Protein AF-A0A832G2T4-F1 (afdb_monomer_lite)

Structure (mmCIF, N/CA/C/O backbone):
data_AF-A0A832G2T4-F1
#
_entry.id   AF-A0A832G2T4-F1
#
loop_
_atom_site.group_PDB
_atom_site.id
_atom_site.type_symbol
_atom_site.label_atom_id
_atom_site.label_alt_id
_atom_site.label_comp_id
_atom_site.label_asym_id
_atom_site.label_entity_id
_atom_site.label_seq_id
_atom_site.pdbx_PDB_ins_code
_atom_site.Cartn_x
_atom_site.Cartn_y
_atom_site.Cartn_z
_atom_site.occupancy
_atom_site.B_iso_or_equiv
_atom_site.auth_seq_id
_atom_site.auth_comp_id
_atom_site.auth_asym_id
_atom_site.auth_atom_id
_atom_site.pdbx_PDB_model_num
ATOM 1 N N . MET A 1 1 ? 1.293 12.754 3.968 1.00 74.81 1 MET A N 1
ATOM 2 C CA . MET A 1 1 ? 1.677 12.499 2.556 1.00 74.81 1 MET A CA 1
ATOM 3 C C . MET A 1 1 ? 0.514 12.921 1.677 1.00 74.81 1 MET A C 1
ATOM 5 O O . MET A 1 1 ? -0.604 12.893 2.162 1.00 74.81 1 MET A O 1
ATOM 9 N N . GLU A 1 2 ? 0.752 13.349 0.438 1.00 91.81 2 GLU A N 1
ATOM 10 C CA . GLU A 1 2 ? -0.335 13.726 -0.481 1.00 91.81 2 GLU A CA 1
ATOM 11 C C . GLU A 1 2 ? -0.733 12.520 -1.345 1.00 91.81 2 GLU A C 1
ATOM 13 O O . GLU A 1 2 ? 0.126 11.939 -2.015 1.00 91.81 2 GLU A O 1
ATOM 18 N N . PHE A 1 3 ? -2.012 12.141 -1.348 1.00 94.69 3 PHE A N 1
ATOM 19 C CA . PHE A 1 3 ? -2.532 11.098 -2.233 1.00 94.69 3 PHE A CA 1
ATOM 20 C C . PHE A 1 3 ? -3.060 11.700 -3.537 1.00 94.69 3 PHE A C 1
ATOM 22 O O . PHE A 1 3 ? -3.833 12.657 -3.533 1.00 94.69 3 PHE A O 1
ATOM 29 N N . ASP A 1 4 ? -2.640 11.127 -4.664 1.00 93.62 4 ASP A N 1
ATOM 30 C CA . ASP A 1 4 ? -3.165 11.465 -5.986 1.00 93.62 4 ASP A CA 1
ATOM 31 C C . ASP A 1 4 ? -4.278 10.486 -6.383 1.00 93.62 4 ASP A C 1
ATOM 33 O O . ASP A 1 4 ? -4.015 9.361 -6.824 1.00 93.62 4 ASP A O 1
ATOM 37 N N . TRP A 1 5 ? -5.523 10.944 -6.243 1.00 93.19 5 TRP A N 1
ATOM 38 C CA . TRP A 1 5 ? -6.733 10.208 -6.619 1.00 93.19 5 TRP A CA 1
ATOM 39 C C . TRP A 1 5 ? -7.266 10.559 -8.015 1.00 93.19 5 TRP A C 1
ATOM 41 O O . TRP A 1 5 ? -8.345 10.106 -8.400 1.00 93.19 5 TRP A O 1
ATOM 51 N N . GLN A 1 6 ? -6.540 11.354 -8.808 1.00 91.62 6 GLN A N 1
ATOM 52 C CA . GLN A 1 6 ? -6.998 11.706 -10.151 1.00 91.62 6 GLN A CA 1
ATOM 53 C C . GLN A 1 6 ? -6.911 10.503 -11.092 1.00 91.62 6 GLN A C 1
ATOM 55 O O . GLN A 1 6 ? -5.843 9.907 -11.270 1.00 91.62 6 GLN A O 1
ATOM 60 N N . ASN A 1 7 ? -8.018 10.198 -11.774 1.00 88.69 7 ASN A N 1
ATOM 61 C CA . ASN A 1 7 ? -8.130 9.069 -12.701 1.00 88.69 7 ASN A CA 1
ATOM 62 C C . ASN A 1 7 ? -7.695 7.753 -12.030 1.00 88.69 7 ASN A C 1
ATOM 64 O O . ASN A 1 7 ? -6.643 7.191 -12.368 1.00 88.69 7 ASN A O 1
ATOM 68 N N . LEU A 1 8 ? -8.476 7.308 -11.037 1.00 90.81 8 LEU A N 1
ATOM 69 C CA . LEU A 1 8 ? -8.216 6.066 -10.305 1.00 90.81 8 LEU A CA 1
ATOM 70 C C . LEU A 1 8 ? -8.034 4.903 -11.300 1.00 90.81 8 LEU A C 1
ATOM 72 O O . LEU A 1 8 ? -8.927 4.651 -12.108 1.00 90.81 8 LEU A O 1
ATOM 76 N N . PRO A 1 9 ? -6.901 4.180 -11.264 1.00 89.56 9 PRO A N 1
ATOM 77 C CA . PRO A 1 9 ? -6.637 3.104 -12.218 1.00 89.56 9 PRO A CA 1
ATOM 78 C C . PRO A 1 9 ? -7.291 1.769 -11.823 1.00 89.56 9 PRO A C 1
ATOM 80 O O . PRO A 1 9 ? -7.055 0.760 -12.485 1.00 89.56 9 PRO A O 1
ATOM 83 N N . PHE A 1 10 ? -8.062 1.739 -10.733 1.00 93.69 10 PHE A N 1
ATOM 84 C CA . PHE A 1 10 ? -8.688 0.543 -10.177 1.00 93.69 10 PHE A CA 1
ATOM 85 C C . PHE A 1 10 ? -10.045 0.878 -9.549 1.00 93.69 10 PHE A C 1
ATOM 87 O O . PHE A 1 10 ? -10.314 2.030 -9.222 1.00 93.69 10 PHE A O 1
ATOM 94 N N . ASP A 1 11 ? -10.872 -0.145 -9.353 1.00 92.94 11 ASP A N 1
ATOM 95 C CA . ASP A 1 11 ? -12.085 -0.068 -8.536 1.00 92.94 11 ASP A CA 1
ATOM 96 C C . ASP A 1 11 ? -11.754 -0.513 -7.096 1.00 92.94 11 ASP A C 1
ATOM 98 O O . ASP A 1 11 ? -11.254 -1.639 -6.933 1.00 92.94 11 ASP A O 1
ATOM 102 N N . PRO A 1 12 ? -11.949 0.337 -6.067 1.00 90.38 12 PRO A N 1
ATOM 103 C CA . PRO A 1 12 ? -11.705 -0.013 -4.667 1.00 90.38 12 PRO A CA 1
ATOM 104 C C . PRO A 1 12 ? -12.772 -0.953 -4.073 1.00 90.38 12 PRO A C 1
ATOM 106 O O . PRO A 1 12 ? -12.563 -1.492 -2.987 1.00 90.38 12 PRO A O 1
ATOM 109 N N . GLY A 1 13 ? -13.883 -1.204 -4.775 1.00 91.69 13 GLY A N 1
ATOM 110 C CA . GLY A 1 13 ? -14.957 -2.065 -4.290 1.00 91.69 13 GLY A CA 1
ATOM 111 C C . GLY A 1 13 ? -15.598 -1.497 -3.015 1.00 91.69 13 GLY A C 1
ATOM 112 O O . GLY A 1 13 ? -16.106 -0.378 -3.055 1.00 91.69 13 GLY A O 1
ATOM 113 N N . PRO A 1 14 ? -15.610 -2.236 -1.887 1.00 93.44 14 PRO A N 1
ATOM 114 C CA . PRO A 1 14 ? -16.219 -1.763 -0.644 1.00 93.44 14 PRO A CA 1
ATOM 115 C C . PRO A 1 14 ? -15.353 -0.751 0.121 1.00 93.44 14 PRO A C 1
ATOM 117 O O . PRO A 1 14 ? -15.860 -0.104 1.032 1.00 93.44 14 PRO A O 1
ATOM 120 N N . LEU A 1 15 ? -14.062 -0.637 -0.212 1.00 95.94 15 LEU A N 1
ATOM 121 C CA . LEU A 1 15 ? -13.132 0.229 0.506 1.00 95.94 15 LEU A CA 1
ATOM 122 C C . LEU A 1 15 ? -13.358 1.691 0.132 1.00 95.94 15 LEU A C 1
ATOM 124 O O . LEU A 1 15 ? -13.472 2.048 -1.043 1.00 95.94 15 LEU A O 1
ATOM 128 N N . THR A 1 16 ? -13.340 2.566 1.130 1.00 96.00 16 THR A N 1
ATOM 129 C CA . THR A 1 16 ? -13.305 4.008 0.884 1.00 96.00 16 THR A CA 1
ATOM 130 C C . THR A 1 16 ? -11.875 4.482 0.617 1.00 96.00 16 THR A C 1
ATOM 132 O O . THR A 1 16 ? -10.907 3.914 1.124 1.00 96.00 16 THR A O 1
ATOM 135 N N . LEU A 1 17 ? -11.716 5.572 -0.146 1.00 95.81 17 LEU A N 1
ATOM 136 C CA . LEU A 1 17 ? -10.392 6.181 -0.352 1.00 95.81 17 LEU A CA 1
ATOM 137 C C . LEU A 1 17 ? -9.743 6.570 0.981 1.00 95.81 17 LEU A C 1
ATOM 139 O O . LEU A 1 17 ? -8.545 6.384 1.152 1.00 95.81 17 LEU A O 1
ATOM 143 N N . LYS A 1 18 ? -10.551 7.025 1.943 1.00 95.88 18 LYS A N 1
ATOM 144 C CA . LYS A 1 18 ? -10.099 7.386 3.285 1.00 95.88 18 LYS A CA 1
ATOM 145 C C . LYS A 1 18 ? -9.527 6.191 4.052 1.00 95.88 18 LYS A C 1
ATOM 147 O O . LYS A 1 18 ? -8.458 6.315 4.627 1.00 95.88 18 LYS A O 1
ATOM 152 N N . GLU A 1 19 ? -10.190 5.034 4.035 1.00 97.19 19 GLU A N 1
ATOM 153 C CA . GLU A 1 19 ? -9.656 3.824 4.683 1.00 97.19 19 GLU A CA 1
ATOM 154 C C . GLU A 1 19 ? -8.328 3.390 4.059 1.00 97.19 19 GLU A C 1
ATOM 156 O O . GLU A 1 19 ? -7.409 2.978 4.769 1.00 97.19 19 GLU A O 1
ATOM 161 N N . ILE A 1 20 ? -8.193 3.542 2.737 1.00 97.00 20 ILE A N 1
ATOM 162 C CA . ILE A 1 20 ? -6.917 3.301 2.067 1.00 97.00 20 ILE A CA 1
ATOM 163 C C . ILE A 1 20 ? -5.863 4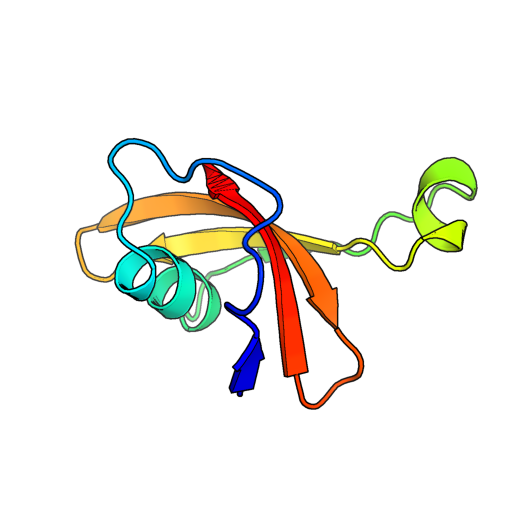.273 2.602 1.00 97.00 20 ILE A C 1
ATOM 165 O O . ILE A 1 20 ? -4.800 3.799 2.980 1.00 97.00 20 ILE A O 1
ATOM 169 N N . GLU A 1 21 ? -6.130 5.582 2.691 1.00 96.81 21 GLU A N 1
ATOM 170 C CA . GLU A 1 21 ? -5.186 6.563 3.265 1.00 96.81 21 GLU A CA 1
ATOM 171 C C . GLU A 1 21 ? -4.780 6.207 4.699 1.00 96.81 21 GLU A C 1
ATOM 173 O O . GLU A 1 21 ? -3.588 6.162 5.003 1.00 96.81 21 GLU A O 1
ATOM 178 N N . GLU A 1 22 ? -5.754 5.874 5.548 1.00 96.75 22 GLU A N 1
ATOM 179 C CA . GLU A 1 22 ? -5.531 5.477 6.941 1.00 96.75 22 GLU A CA 1
ATOM 180 C C . GLU A 1 22 ? -4.585 4.269 7.041 1.00 96.75 22 GLU A C 1
ATOM 182 O O . GLU A 1 22 ? -3.685 4.260 7.878 1.00 96.75 22 GLU A O 1
ATOM 187 N N . SER A 1 23 ? -4.689 3.297 6.124 1.00 97.25 23 SER A N 1
ATOM 188 C CA . SER A 1 23 ? -3.782 2.138 6.095 1.00 97.25 23 SER A CA 1
ATOM 189 C C . SER A 1 23 ? -2.308 2.482 5.834 1.00 97.25 23 SER A C 1
ATOM 191 O O . SER A 1 23 ? -1.429 1.663 6.103 1.00 97.25 23 SER A O 1
ATOM 193 N N . PHE A 1 24 ? -1.995 3.668 5.296 1.00 96.44 24 PHE A N 1
ATOM 194 C CA . PHE A 1 24 ? -0.609 4.136 5.140 1.00 96.44 24 PHE A CA 1
ATOM 195 C C . PHE A 1 24 ? -0.085 4.855 6.383 1.00 96.44 24 PHE A C 1
ATOM 197 O O . PHE A 1 24 ? 1.134 5.021 6.514 1.00 96.44 24 PHE A O 1
ATOM 204 N N . GLU A 1 25 ? -0.985 5.294 7.259 1.00 95.31 25 GLU A N 1
ATOM 205 C CA . GLU A 1 25 ? -0.684 5.958 8.527 1.00 95.31 25 GLU A CA 1
ATOM 206 C C . GLU A 1 25 ? -0.622 4.972 9.701 1.00 95.31 25 GLU A C 1
ATOM 208 O O . GLU A 1 25 ? -0.183 5.348 10.787 1.00 95.31 25 GLU A O 1
ATOM 213 N N . ASP A 1 26 ? -0.989 3.707 9.473 1.00 96.81 26 ASP A N 1
ATOM 214 C CA . ASP A 1 26 ? -0.837 2.628 10.444 1.00 96.81 26 ASP A CA 1
ATOM 215 C C . ASP A 1 26 ? 0.632 2.509 10.914 1.00 96.81 26 ASP A C 1
ATOM 217 O O . ASP A 1 26 ? 1.532 2.250 10.102 1.00 96.81 26 ASP A O 1
ATOM 221 N N . PRO A 1 27 ? 0.905 2.684 12.225 1.00 95.31 27 PRO A N 1
ATOM 222 C CA . PRO A 1 27 ? 2.257 2.627 12.776 1.00 95.31 27 PRO A CA 1
ATOM 223 C C . PRO A 1 27 ? 2.895 1.236 12.678 1.00 95.31 27 PRO A C 1
ATOM 225 O O . PRO A 1 27 ? 4.116 1.120 12.795 1.00 95.31 27 PRO A O 1
ATOM 228 N N . PHE A 1 28 ? 2.091 0.192 12.466 1.00 95.81 28 PHE A N 1
ATOM 229 C CA . PHE A 1 28 ? 2.539 -1.190 12.322 1.00 95.81 28 PHE A CA 1
ATOM 230 C C . PHE A 1 28 ? 2.506 -1.677 10.869 1.00 95.81 28 PHE A C 1
ATOM 232 O O . PHE A 1 28 ? 2.762 -2.858 10.615 1.00 95.81 28 PHE A O 1
ATOM 239 N N . ALA A 1 29 ? 2.240 -0.783 9.911 1.00 96.44 29 ALA A N 1
ATOM 240 C CA . ALA A 1 29 ? 2.225 -1.141 8.505 1.00 96.44 29 ALA A CA 1
ATOM 241 C C . ALA A 1 29 ? 3.599 -1.612 8.018 1.00 96.44 29 ALA A C 1
ATOM 243 O O . ALA A 1 29 ? 4.647 -1.031 8.318 1.00 96.44 29 ALA A O 1
ATOM 244 N N . ILE A 1 30 ? 3.584 -2.635 7.168 1.00 96.75 30 ILE A N 1
ATOM 245 C CA . ILE A 1 30 ? 4.773 -3.123 6.477 1.00 96.75 30 ILE A CA 1
ATOM 246 C C . ILE A 1 30 ? 4.770 -2.560 5.061 1.00 96.75 30 ILE A C 1
ATOM 248 O O . ILE A 1 30 ? 3.836 -2.782 4.286 1.00 96.75 30 ILE A O 1
ATOM 252 N N . ARG A 1 31 ? 5.859 -1.874 4.695 1.00 93.38 31 ARG A N 1
ATOM 253 C CA . ARG A 1 31 ? 6.093 -1.418 3.322 1.00 93.38 31 ARG A CA 1
ATOM 254 C C . ARG A 1 31 ? 7.250 -2.177 2.699 1.00 93.38 31 ARG A C 1
ATOM 256 O O . ARG A 1 31 ? 8.362 -2.158 3.219 1.00 93.38 31 ARG A O 1
ATOM 263 N N . LEU A 1 32 ? 6.985 -2.832 1.573 1.00 91.06 32 LEU A N 1
ATOM 264 C CA . LEU A 1 32 ? 7.964 -3.660 0.875 1.00 91.06 32 LEU A CA 1
ATOM 265 C C . LEU A 1 32 ? 8.353 -3.014 -0.451 1.00 91.06 32 LEU A C 1
ATOM 267 O O . LEU A 1 32 ? 7.495 -2.665 -1.268 1.00 91.06 32 LEU A O 1
ATOM 271 N N . LEU A 1 33 ? 9.662 -2.901 -0.674 1.00 87.44 33 LEU A N 1
ATOM 272 C CA . LEU A 1 33 ? 10.237 -2.628 -1.983 1.00 87.44 33 LEU A CA 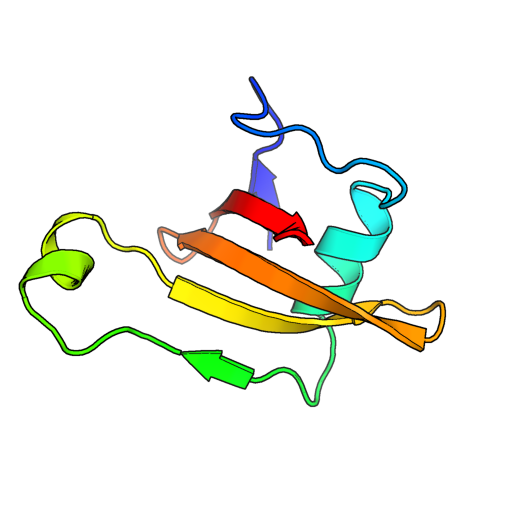1
ATOM 273 C C . LEU A 1 33 ? 10.592 -3.978 -2.627 1.00 87.44 33 LEU A C 1
ATOM 275 O O . LEU A 1 33 ? 11.407 -4.707 -2.062 1.00 87.44 33 LEU A O 1
ATOM 279 N N . PRO A 1 34 ? 10.005 -4.340 -3.779 1.00 80.94 34 PRO A N 1
ATOM 280 C CA . PRO A 1 34 ? 10.375 -5.569 -4.462 1.00 80.94 34 PRO A CA 1
ATOM 281 C C . PRO A 1 34 ? 11.818 -5.492 -4.982 1.00 80.94 34 PRO A C 1
ATOM 283 O O . PRO A 1 34 ? 12.200 -4.528 -5.644 1.00 80.94 34 PRO A O 1
ATOM 286 N N . ASP A 1 35 ? 12.600 -6.536 -4.714 1.00 79.88 35 ASP A N 1
ATOM 287 C CA . ASP A 1 35 ? 14.015 -6.658 -5.094 1.00 79.88 35 ASP A CA 1
ATOM 288 C C . ASP A 1 35 ? 14.222 -7.249 -6.504 1.00 79.88 35 ASP A C 1
ATOM 290 O O . ASP A 1 35 ? 15.293 -7.134 -7.105 1.00 79.88 35 ASP A O 1
ATOM 294 N N . SER A 1 36 ? 13.181 -7.855 -7.078 1.00 82.12 36 SER A N 1
ATOM 295 C CA . SER A 1 36 ? 13.236 -8.424 -8.419 1.00 82.12 36 SER A CA 1
ATOM 296 C C . SER A 1 36 ? 13.245 -7.336 -9.491 1.00 82.12 36 SER A C 1
ATOM 298 O O . SER A 1 36 ? 12.362 -6.473 -9.557 1.00 82.12 36 SER A O 1
ATOM 300 N N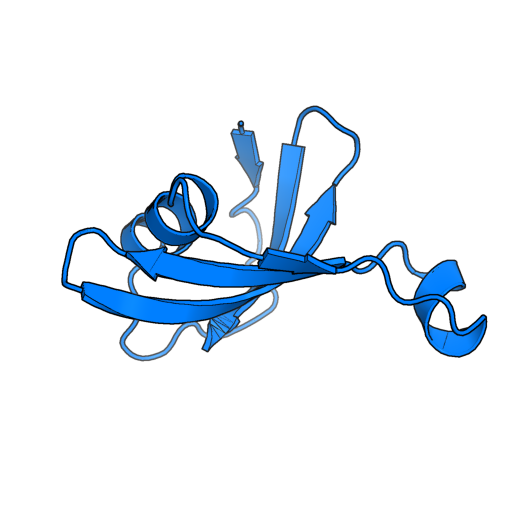 . LYS A 1 37 ? 14.190 -7.457 -10.433 1.00 77.94 37 LYS A N 1
ATOM 301 C CA . LYS A 1 37 ? 14.317 -6.570 -11.604 1.00 77.94 37 LYS A CA 1
ATOM 302 C C . LYS A 1 37 ? 13.008 -6.408 -12.381 1.00 77.94 37 LYS A C 1
ATOM 304 O O . LYS A 1 37 ? 12.761 -5.335 -12.918 1.00 77.94 37 LYS A O 1
ATOM 309 N N . ARG A 1 38 ? 12.146 -7.433 -12.412 1.00 76.06 38 ARG A N 1
ATOM 310 C CA . ARG A 1 38 ? 10.839 -7.373 -13.091 1.00 76.06 38 ARG A CA 1
ATOM 311 C C . ARG A 1 38 ? 9.932 -6.275 -12.523 1.00 76.06 38 ARG A C 1
ATOM 313 O O . ARG A 1 38 ? 9.172 -5.674 -13.275 1.00 76.06 38 ARG A O 1
ATOM 320 N N . PHE A 1 39 ? 10.005 -6.024 -11.219 1.00 68.44 39 PHE A N 1
ATOM 321 C CA . PHE A 1 39 ? 9.152 -5.057 -10.524 1.00 68.44 39 PHE A CA 1
ATOM 322 C C . PHE A 1 39 ? 9.865 -3.723 -10.265 1.00 68.44 39 PHE A C 1
ATOM 324 O O . PHE A 1 39 ? 9.212 -2.679 -10.251 1.00 68.44 39 PHE A O 1
ATOM 331 N N . ALA A 1 40 ? 11.199 -3.737 -10.160 1.00 67.50 40 ALA A N 1
ATOM 332 C CA . ALA A 1 40 ? 12.017 -2.542 -9.946 1.00 67.50 40 ALA A CA 1
ATOM 333 C C . ALA A 1 40 ? 11.901 -1.503 -11.081 1.00 67.50 40 ALA A C 1
ATOM 335 O O . ALA A 1 40 ? 11.938 -0.304 -10.816 1.00 67.50 40 ALA A O 1
ATOM 336 N N . VAL A 1 41 ? 11.683 -1.933 -12.334 1.00 73.75 41 VAL A N 1
ATOM 337 C CA . VAL A 1 41 ? 11.557 -1.025 -13.499 1.00 73.75 41 VAL A CA 1
ATOM 338 C C . VAL A 1 41 ? 10.362 -0.065 -13.379 1.00 73.75 41 VAL A C 1
ATOM 340 O O . VAL A 1 41 ? 10.371 1.005 -13.978 1.00 73.75 41 VAL A O 1
ATOM 343 N N . GLN A 1 42 ? 9.329 -0.420 -12.607 1.00 76.00 42 GLN A N 1
ATOM 344 C CA . GLN A 1 42 ? 8.087 0.360 -12.516 1.00 76.00 42 GLN A CA 1
ATOM 345 C C . GLN A 1 42 ? 7.906 1.104 -11.184 1.00 76.00 42 GLN A C 1
ATOM 347 O O . GLN A 1 42 ? 6.834 1.671 -10.973 1.00 76.00 42 GLN A O 1
ATOM 352 N N . ALA A 1 43 ? 8.918 1.107 -10.302 1.00 81.81 43 ALA A N 1
ATOM 353 C CA . ALA A 1 43 ? 8.879 1.755 -8.983 1.00 81.81 43 ALA A CA 1
ATOM 354 C C . ALA A 1 43 ? 7.577 1.462 -8.203 1.00 81.81 43 ALA A C 1
ATOM 356 O O . ALA A 1 43 ? 6.904 2.373 -7.712 1.00 81.81 43 ALA A O 1
ATOM 357 N N . ARG A 1 44 ? 7.184 0.181 -8.156 1.00 88.88 44 ARG A N 1
ATOM 358 C CA . ARG A 1 44 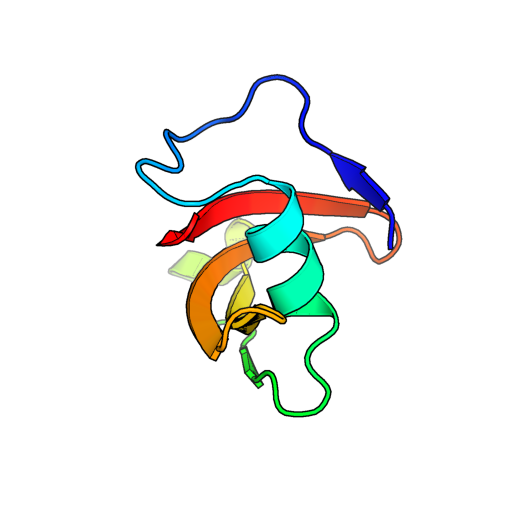? 5.990 -0.282 -7.438 1.00 88.88 44 ARG A CA 1
ATOM 359 C C . ARG A 1 44 ? 6.380 -0.819 -6.073 1.00 88.88 44 ARG A C 1
ATOM 361 O O . ARG A 1 44 ? 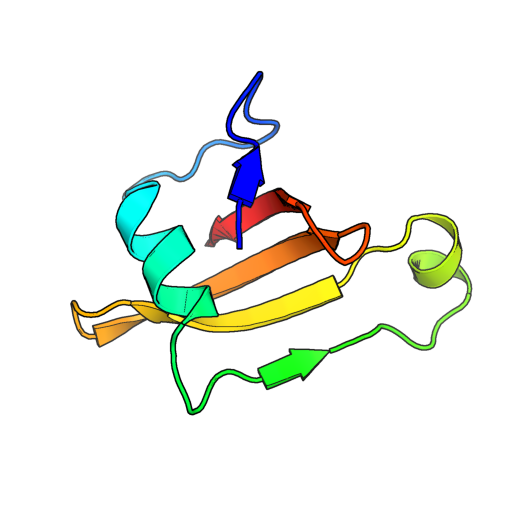7.283 -1.640 -5.976 1.00 88.88 44 ARG A O 1
ATOM 368 N N . TYR A 1 45 ? 5.651 -0.392 -5.060 1.00 92.25 45 TYR A N 1
ATOM 369 C CA . TYR A 1 45 ? 5.819 -0.765 -3.664 1.00 92.25 45 TYR A CA 1
ATOM 370 C C . TYR A 1 45 ? 4.537 -1.415 -3.157 1.00 92.25 45 TYR A C 1
ATOM 372 O O . TYR A 1 45 ? 3.459 -1.204 -3.722 1.00 92.25 45 TYR A O 1
ATOM 380 N N . PHE A 1 46 ? 4.658 -2.175 -2.076 1.00 94.44 46 PHE A N 1
ATOM 381 C CA . PHE A 1 46 ? 3.523 -2.772 -1.383 1.00 94.44 46 PHE A CA 1
ATOM 382 C C . PHE A 1 46 ? 3.351 -2.137 -0.011 1.00 94.44 46 PHE A C 1
ATOM 384 O O . PHE A 1 46 ? 4.345 -1.881 0.663 1.00 94.44 46 PHE A O 1
ATOM 391 N N . ASN A 1 47 ? 2.107 -1.894 0.388 1.00 97.19 47 ASN A N 1
ATOM 392 C CA . ASN A 1 47 ? 1.712 -1.519 1.741 1.00 97.19 47 ASN A CA 1
ATOM 393 C C . ASN A 1 47 ? 0.781 -2.605 2.279 1.00 97.19 47 ASN A C 1
ATOM 395 O O . ASN A 1 47 ? -0.191 -2.961 1.615 1.00 97.19 47 ASN A O 1
ATOM 399 N N . LEU A 1 48 ? 1.092 -3.118 3.459 1.00 97.75 48 LEU A N 1
ATOM 400 C CA . LEU A 1 48 ? 0.223 -3.965 4.262 1.00 97.75 48 LEU A CA 1
ATOM 401 C C . LEU A 1 48 ? -0.041 -3.193 5.546 1.00 97.75 48 LEU A C 1
ATOM 403 O O . LEU A 1 48 ? 0.853 -3.115 6.385 1.00 97.75 48 LEU A O 1
ATOM 407 N N . GLY A 1 49 ? -1.217 -2.592 5.667 1.00 97.81 49 GLY A N 1
ATOM 408 C CA . GLY A 1 49 ? -1.579 -1.788 6.831 1.00 97.81 49 GLY A CA 1
ATOM 409 C C . GLY A 1 49 ? -3.057 -1.912 7.151 1.00 97.81 49 GLY A C 1
ATOM 410 O O . GLY A 1 49 ? -3.804 -2.566 6.425 1.00 97.81 49 GLY A O 1
ATOM 411 N N . MET A 1 50 ? -3.481 -1.298 8.242 1.00 97.69 50 MET A N 1
ATOM 412 C CA . MET A 1 50 ? -4.847 -1.378 8.742 1.00 97.69 50 MET A CA 1
ATOM 413 C C . MET A 1 50 ? -5.507 0.004 8.760 1.00 97.69 50 MET A C 1
ATOM 415 O O . MET A 1 50 ? -4.907 0.980 9.199 1.00 97.69 50 MET A O 1
ATOM 419 N N . ALA A 1 51 ? -6.751 0.095 8.292 1.00 97.12 51 ALA A N 1
ATOM 420 C CA . ALA A 1 51 ? -7.563 1.300 8.439 1.00 97.12 51 ALA A CA 1
ATOM 421 C C . ALA A 1 51 ? -7.992 1.508 9.902 1.00 97.12 51 ALA A C 1
ATOM 423 O O . ALA A 1 51 ? -7.971 0.574 10.710 1.00 97.12 51 ALA A O 1
ATOM 424 N N . SER A 1 52 ? -8.469 2.708 10.248 1.00 94.69 52 SER A N 1
ATOM 425 C CA . SER A 1 52 ? -8.947 2.999 11.612 1.00 94.69 52 SER A CA 1
ATOM 426 C C . SER A 1 52 ? -10.156 2.145 12.020 1.00 94.69 52 SER A C 1
ATOM 428 O O . SER A 1 52 ? -10.374 1.897 13.205 1.00 94.69 52 SER A O 1
ATOM 430 N N . SER A 1 53 ? -10.907 1.639 11.035 1.00 94.69 53 SER A N 1
ATOM 431 C CA . SER A 1 53 ? -12.014 0.692 11.203 1.00 94.69 53 SER A CA 1
ATOM 432 C C . SER A 1 53 ? -11.566 -0.724 11.598 1.00 94.69 53 SER A C 1
ATOM 434 O O . SER A 1 53 ? -12.408 -1.558 11.928 1.00 94.69 53 SER A O 1
ATOM 436 N N . GLY A 1 54 ? -10.259 -1.012 11.576 1.00 94.75 54 GLY A N 1
ATOM 437 C CA . GLY A 1 54 ? -9.694 -2.339 11.832 1.00 94.75 54 GLY A CA 1
ATOM 438 C C . GLY A 1 54 ? -9.612 -3.233 10.589 1.00 94.75 54 GLY A C 1
ATOM 439 O O . GLY A 1 54 ? -9.225 -4.396 10.689 1.00 94.75 54 GLY A O 1
ATOM 440 N N . VAL A 1 55 ? -9.970 -2.713 9.411 1.00 96.44 55 VAL A N 1
ATOM 441 C CA . VAL A 1 55 ? -9.870 -3.445 8.143 1.00 96.44 55 VAL A CA 1
ATOM 442 C C . VAL A 1 55 ? -8.419 -3.456 7.670 1.00 96.44 55 VAL A C 1
ATOM 444 O O . VAL A 1 55 ? -7.820 -2.403 7.460 1.00 96.44 55 VAL A O 1
ATOM 447 N N . GLY A 1 56 ? -7.849 -4.648 7.491 1.00 97.12 56 GLY A N 1
ATOM 448 C CA . GLY A 1 56 ? -6.543 -4.816 6.855 1.00 97.12 56 GLY A CA 1
ATOM 449 C C . GLY A 1 56 ? -6.638 -4.561 5.352 1.00 97.12 56 GLY A C 1
ATOM 450 O O . GLY A 1 56 ? -7.495 -5.135 4.689 1.00 97.12 56 GLY A O 1
ATOM 451 N N . ILE A 1 57 ? -5.754 -3.715 4.830 1.00 98.00 57 ILE A N 1
ATOM 452 C CA . ILE A 1 57 ? -5.720 -3.291 3.432 1.00 98.00 57 ILE A CA 1
ATOM 453 C C . ILE A 1 57 ? -4.335 -3.579 2.856 1.00 98.00 57 ILE A C 1
ATOM 455 O O . ILE A 1 57 ? -3.300 -3.132 3.363 1.00 98.00 57 ILE A O 1
ATOM 459 N N . PHE A 1 58 ? -4.324 -4.291 1.736 1.00 97.25 58 PHE A N 1
ATOM 460 C CA . PHE A 1 58 ? -3.155 -4.462 0.891 1.00 97.25 58 PHE A CA 1
ATOM 461 C C . PHE A 1 58 ? -3.206 -3.467 -0.265 1.00 97.25 58 PHE A C 1
ATOM 463 O O . PHE A 1 58 ? -4.129 -3.488 -1.077 1.00 97.25 58 PHE A O 1
ATOM 470 N N . SER A 1 59 ? -2.181 -2.625 -0.388 1.00 96.75 59 SER A N 1
ATOM 471 C CA . SER A 1 59 ? -2.075 -1.651 -1.475 1.00 96.75 59 SER A CA 1
ATOM 472 C C . SER A 1 59 ? -0.800 -1.822 -2.291 1.00 96.75 59 SER A C 1
ATOM 474 O O . SER A 1 59 ? 0.288 -2.018 -1.754 1.00 96.75 59 SER A O 1
ATOM 476 N N . VAL A 1 60 ? -0.920 -1.660 -3.608 1.00 94.81 60 VAL A N 1
ATOM 477 C CA . VAL A 1 60 ? 0.206 -1.465 -4.528 1.00 94.81 60 VAL A CA 1
ATOM 478 C C . VAL A 1 60 ? 0.271 0.013 -4.868 1.00 94.81 60 VAL A C 1
ATOM 480 O O . VAL A 1 60 ? -0.713 0.575 -5.349 1.00 94.81 60 VAL A O 1
ATOM 483 N N . PHE A 1 61 ? 1.418 0.651 -4.677 1.00 94.25 61 PHE A N 1
ATOM 484 C CA . PHE A 1 61 ? 1.551 2.089 -4.893 1.00 94.25 61 PHE A CA 1
ATOM 485 C C . PHE A 1 61 ? 2.880 2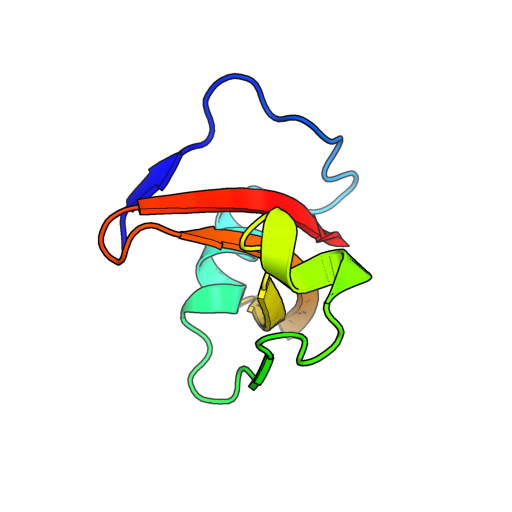.460 -5.545 1.00 94.25 61 PHE A C 1
ATOM 487 O O . PHE A 1 61 ? 3.824 1.674 -5.573 1.00 94.25 61 PHE A O 1
ATOM 494 N N . LYS A 1 62 ? 2.951 3.678 -6.081 1.00 92.06 62 LYS A N 1
ATOM 495 C CA . LYS A 1 62 ? 4.200 4.341 -6.466 1.00 92.06 62 LYS A CA 1
ATOM 496 C C . LYS A 1 62 ? 4.329 5.652 -5.705 1.00 92.06 62 LYS A C 1
ATOM 498 O O . LYS A 1 62 ? 3.322 6.279 -5.373 1.00 92.06 62 LYS A O 1
ATOM 503 N N . THR A 1 63 ? 5.557 6.080 -5.450 1.00 91.44 63 THR A N 1
ATOM 504 C CA . THR A 1 63 ? 5.824 7.344 -4.765 1.00 91.44 63 THR A CA 1
ATOM 505 C C . THR A 1 63 ? 7.083 8.012 -5.299 1.00 91.44 63 THR A C 1
ATOM 507 O O . THR A 1 63 ? 7.997 7.343 -5.773 1.00 91.44 63 THR A O 1
ATOM 510 N N . ASN A 1 64 ? 7.119 9.341 -5.222 1.00 90.31 64 ASN A N 1
ATOM 511 C CA . ASN A 1 64 ? 8.310 10.161 -5.453 1.00 90.31 64 ASN A CA 1
ATOM 512 C C . ASN A 1 64 ? 8.866 10.766 -4.145 1.00 90.31 64 ASN A C 1
ATOM 514 O O . ASN A 1 64 ? 9.651 11.706 -4.195 1.00 90.31 64 ASN A O 1
ATOM 518 N N . GLY A 1 65 ? 8.416 10.282 -2.981 1.00 87.50 65 GLY A N 1
ATOM 519 C CA . GLY A 1 65 ? 8.770 10.817 -1.661 1.00 87.50 65 GLY A CA 1
ATOM 520 C C . GLY A 1 65 ? 7.876 11.963 -1.170 1.00 87.50 65 GLY A C 1
ATOM 521 O O . GLY A 1 65 ? 7.877 12.254 0.022 1.00 87.50 65 GLY A O 1
ATOM 522 N N . ARG A 1 66 ? 7.074 12.582 -2.048 1.00 91.06 66 ARG A N 1
ATOM 523 C CA . ARG A 1 66 ? 6.095 13.625 -1.687 1.00 91.06 66 ARG A CA 1
ATOM 524 C C . ARG A 1 66 ? 4.655 13.149 -1.856 1.00 91.06 66 ARG A C 1
ATOM 526 O O . ARG A 1 66 ? 3.827 13.332 -0.964 1.00 91.06 66 ARG A O 1
ATOM 533 N N . GLN A 1 67 ? 4.381 12.545 -3.006 1.00 93.19 67 GLN A N 1
ATOM 534 C CA . GLN A 1 67 ? 3.067 12.055 -3.394 1.00 93.19 67 GLN A CA 1
ATOM 535 C C . GLN A 1 67 ? 3.044 10.531 -3.438 1.00 93.19 67 GLN A C 1
ATOM 537 O O . GLN A 1 67 ? 4.032 9.886 -3.812 1.00 93.19 67 GLN A O 1
ATOM 542 N N . ILE A 1 68 ? 1.902 9.961 -3.068 1.00 94.50 68 ILE A N 1
ATOM 543 C CA . ILE A 1 68 ? 1.580 8.548 -3.232 1.00 94.50 68 ILE A CA 1
ATOM 544 C C . ILE A 1 68 ? 0.493 8.436 -4.289 1.00 94.50 68 ILE A C 1
ATOM 546 O O . ILE A 1 68 ? -0.537 9.102 -4.223 1.00 94.50 68 ILE A O 1
ATOM 550 N N . ARG A 1 69 ? 0.710 7.541 -5.250 1.00 94.50 69 ARG A N 1
ATOM 551 C CA . ARG A 1 69 ? -0.331 7.120 -6.181 1.00 94.50 69 ARG A CA 1
ATOM 552 C C . ARG A 1 69 ? -0.595 5.638 -6.008 1.00 94.50 69 ARG A C 1
ATOM 554 O O . ARG A 1 69 ? 0.272 4.812 -6.310 1.00 94.50 69 ARG A O 1
ATOM 561 N N . VAL A 1 70 ? -1.796 5.320 -5.543 1.00 95.75 70 VAL A N 1
ATOM 562 C CA . VAL A 1 70 ? -2.262 3.943 -5.385 1.00 95.75 70 VAL A CA 1
ATOM 563 C C . VAL A 1 70 ? -2.658 3.394 -6.753 1.00 95.75 70 VAL A C 1
ATOM 565 O O . VAL A 1 70 ? -3.339 4.044 -7.544 1.00 95.75 70 VAL A O 1
ATOM 568 N N . ILE A 1 71 ? -2.162 2.201 -7.055 1.00 94.44 71 ILE A N 1
ATOM 569 C CA . ILE A 1 71 ? -2.388 1.497 -8.318 1.00 94.44 71 ILE A CA 1
ATOM 570 C C . ILE A 1 71 ? -3.428 0.388 -8.130 1.00 94.44 71 ILE A C 1
ATOM 572 O O . ILE A 1 71 ? -4.154 0.067 -9.064 1.00 94.44 71 ILE A O 1
ATOM 576 N N . CYS A 1 72 ? -3.484 -0.199 -6.936 1.00 95.19 72 CYS A N 1
ATOM 577 C CA . CYS A 1 72 ? -4.475 -1.188 -6.527 1.00 95.19 72 CYS A CA 1
ATOM 578 C C . CYS A 1 72 ? -4.584 -1.167 -4.998 1.00 95.19 72 CYS A C 1
ATOM 580 O O . CYS A 1 72 ? -3.560 -0.976 -4.340 1.00 95.19 72 CYS A O 1
ATOM 582 N N . ALA A 1 73 ? -5.778 -1.397 -4.454 1.00 96.69 73 ALA A N 1
ATOM 583 C CA . ALA A 1 73 ? -6.008 -1.631 -3.029 1.00 96.69 73 ALA A CA 1
ATOM 584 C C . ALA A 1 73 ? -7.095 -2.696 -2.838 1.00 96.69 73 ALA A C 1
ATOM 586 O O . ALA A 1 73 ? -8.090 -2.676 -3.570 1.00 96.69 73 ALA A O 1
ATOM 587 N N . ARG A 1 74 ? -6.895 -3.635 -1.914 1.00 94.56 74 ARG A N 1
ATOM 588 C CA . ARG A 1 74 ? -7.818 -4.734 -1.600 1.00 94.56 74 ARG A CA 1
ATOM 589 C C . ARG A 1 74 ? -7.820 -5.048 -0.117 1.00 94.56 74 ARG A C 1
ATOM 591 O O . ARG A 1 74 ? -6.752 -4.867 0.506 1.00 94.56 74 ARG A O 1
#

Secondary structure (DSSP, 8-state):
-EE--TT-SS--TT--HHHHHHHHH-TT-EEE---SHHHHTTT-EEEEEE-TTS-EEEEEEEE-SSEEEEEEE-

Sequence (74 aa):
MEFDWQNLPFDPGPLTLKEIEESFEDPFAIRLLPDSKRFAVQARYFNLGMASSGVGIFSVFKTNGRQIRVICAR

Foldseek 3Di:
DAEDPPPQLDDQPPDDPQQVVQFVVAPPKDKDDDPDPVRVVPQWIWIFGGGPVRDTKIWIWHDPVPYIYTNDMD

Radius of gyration: 11.87 Å; chains: 1; bounding box: 30×22×26 Å

pLDDT: mean 91.65, std 7.12, range [67.5, 98.0]